Protein AF-A0A398AWP0-F1 (afdb_monomer_lite)

Structure (mmCIF, N/CA/C/O backbone):
data_AF-A0A398AWP0-F1
#
_entry.id   AF-A0A398AWP0-F1
#
loop_
_atom_site.group_PDB
_atom_site.id
_atom_site.type_symbol
_atom_site.label_atom_id
_atom_site.label_alt_id
_atom_site.label_comp_id
_atom_site.label_asym_id
_atom_site.label_entity_id
_atom_site.label_seq_id
_atom_site.pdbx_PDB_ins_code
_atom_site.Cartn_x
_atom_site.Cartn_y
_atom_site.Cartn_z
_atom_site.occupancy
_atom_site.B_iso_or_equiv
_atom_site.auth_seq_id
_atom_site.auth_comp_id
_atom_site.auth_asym_id
_atom_site.auth_atom_id
_atom_site.pdbx_PDB_model_num
ATOM 1 N N . ILE A 1 1 ? -25.769 -12.351 11.546 1.00 58.03 1 ILE A N 1
ATOM 2 C CA . ILE A 1 1 ? -24.692 -11.520 10.954 1.00 58.03 1 ILE A CA 1
ATOM 3 C C . ILE A 1 1 ? -25.072 -11.324 9.494 1.00 58.03 1 ILE A C 1
ATOM 5 O O . ILE A 1 1 ? -25.233 -12.339 8.822 1.00 58.03 1 ILE A O 1
ATOM 9 N N . PRO A 1 2 ? -25.383 -10.105 9.028 1.00 76.75 2 PRO A N 1
ATOM 10 C CA . PRO A 1 2 ? -25.913 -9.938 7.685 1.00 76.75 2 PRO A CA 1
ATOM 11 C C . PRO A 1 2 ? -24.798 -10.180 6.664 1.00 76.75 2 PRO A C 1
ATOM 13 O O . PRO A 1 2 ? -23.676 -9.709 6.829 1.00 76.75 2 PRO A O 1
ATOM 16 N N . LEU A 1 3 ? -25.127 -10.929 5.613 1.00 59.47 3 LEU A N 1
ATOM 17 C CA . LEU A 1 3 ? -24.222 -11.383 4.553 1.00 59.47 3 LEU A CA 1
ATOM 18 C C . LEU A 1 3 ? -23.395 -10.243 3.925 1.00 59.47 3 LEU A C 1
ATOM 20 O O . LEU A 1 3 ? -22.255 -10.459 3.536 1.00 59.47 3 LEU A O 1
ATOM 24 N N . LEU A 1 4 ? -23.952 -9.025 3.881 1.00 56.72 4 LEU A N 1
ATOM 25 C CA . LEU A 1 4 ? -23.268 -7.818 3.407 1.00 56.72 4 LEU A CA 1
ATOM 26 C C . LEU A 1 4 ? -22.032 -7.465 4.242 1.00 56.72 4 LEU A C 1
ATOM 28 O O . LEU A 1 4 ? -20.998 -7.125 3.686 1.00 56.72 4 LEU A O 1
ATOM 32 N N . GLN A 1 5 ? -22.122 -7.586 5.566 1.00 57.22 5 GLN A N 1
ATOM 33 C CA . GLN A 1 5 ? -21.023 -7.250 6.471 1.00 57.22 5 GLN A CA 1
ATOM 34 C C . GLN A 1 5 ? -19.876 -8.262 6.349 1.00 57.22 5 GLN A C 1
ATOM 36 O O . GLN A 1 5 ? -18.709 -7.899 6.441 1.00 57.22 5 GLN A O 1
ATOM 41 N N . LEU A 1 6 ? -20.213 -9.525 6.072 1.00 56.47 6 LEU A N 1
ATOM 42 C CA . LEU A 1 6 ? -19.241 -10.560 5.717 1.00 56.47 6 LEU A CA 1
ATOM 43 C C . LEU A 1 6 ? -18.597 -10.292 4.350 1.00 56.47 6 LEU A C 1
ATOM 45 O O . LEU A 1 6 ? -17.409 -10.540 4.186 1.00 56.47 6 LEU A O 1
ATOM 49 N N . TRP A 1 7 ? -19.347 -9.759 3.384 1.00 55.16 7 TRP A N 1
ATOM 50 C CA . TRP A 1 7 ? -18.836 -9.421 2.052 1.00 55.16 7 TRP A CA 1
ATOM 51 C C . TRP A 1 7 ? -17.892 -8.212 2.072 1.00 55.16 7 TRP A C 1
ATOM 53 O O . TRP A 1 7 ? -16.803 -8.271 1.503 1.00 55.16 7 TRP A O 1
ATOM 63 N N . GLU A 1 8 ? -18.260 -7.149 2.793 1.00 55.69 8 GLU A N 1
ATOM 64 C CA . GLU A 1 8 ? -17.391 -5.987 3.014 1.00 55.69 8 GLU A CA 1
ATOM 65 C C . GLU A 1 8 ? -16.111 -6.379 3.761 1.00 55.69 8 GLU A C 1
ATOM 67 O O . GLU A 1 8 ? -15.023 -5.943 3.387 1.00 55.69 8 GLU A O 1
ATOM 72 N N . GLN A 1 9 ? -16.198 -7.261 4.760 1.00 55.81 9 GLN A N 1
ATOM 73 C CA . GLN A 1 9 ? -15.006 -7.800 5.420 1.00 55.81 9 GLN A CA 1
ATOM 74 C C . GLN A 1 9 ? -14.187 -8.725 4.512 1.00 55.81 9 GLN A C 1
ATOM 76 O O . GLN A 1 9 ? -12.968 -8.770 4.642 1.00 55.81 9 GLN A O 1
ATOM 81 N N . SER A 1 10 ? -14.822 -9.449 3.586 1.00 58.88 10 SER A N 1
ATOM 82 C CA . SER A 1 10 ? -14.135 -10.415 2.724 1.00 58.88 10 SER A CA 1
ATOM 83 C C . SER A 1 10 ? -13.305 -9.768 1.612 1.00 58.88 10 SER A C 1
ATOM 85 O O . SER A 1 10 ? -12.401 -10.427 1.104 1.00 58.88 10 SER A O 1
ATOM 87 N N . ILE A 1 11 ? -13.590 -8.521 1.213 1.00 63.66 11 ILE A N 1
ATOM 88 C CA . ILE A 1 11 ? -12.878 -7.849 0.106 1.00 63.66 11 ILE A CA 1
ATOM 89 C C . ILE A 1 11 ? -12.109 -6.610 0.576 1.00 63.66 11 ILE A C 1
ATOM 91 O O . ILE A 1 11 ? -10.987 -6.376 0.128 1.00 63.66 11 ILE A O 1
ATOM 95 N N . THR A 1 12 ? -12.671 -5.828 1.497 1.00 70.00 12 THR A N 1
ATOM 96 C CA . THR A 1 12 ? -12.068 -4.573 1.973 1.00 70.00 12 THR A CA 1
ATOM 97 C C . THR A 1 12 ? -11.242 -4.789 3.240 1.00 70.00 12 THR A C 1
ATOM 99 O O . THR A 1 12 ? -11.614 -5.560 4.122 1.00 70.00 12 THR A O 1
ATOM 102 N N . GLY A 1 13 ? -10.109 -4.088 3.345 1.00 76.12 13 GLY A N 1
ATOM 103 C CA . GLY A 1 13 ? -9.170 -4.203 4.470 1.00 76.12 13 GLY A CA 1
ATOM 104 C C . GLY A 1 13 ? -8.369 -5.503 4.506 1.00 76.12 13 GLY A C 1
ATOM 105 O O . GLY A 1 13 ? -7.849 -5.881 5.549 1.00 76.12 13 GLY A O 1
ATOM 106 N N . GLN A 1 14 ? -8.286 -6.191 3.369 1.00 87.06 14 GLN A N 1
ATOM 107 C CA . GLN A 1 14 ? -7.455 -7.377 3.172 1.00 87.06 14 GLN A CA 1
ATOM 108 C C . GLN A 1 14 ? -5.964 -7.028 3.0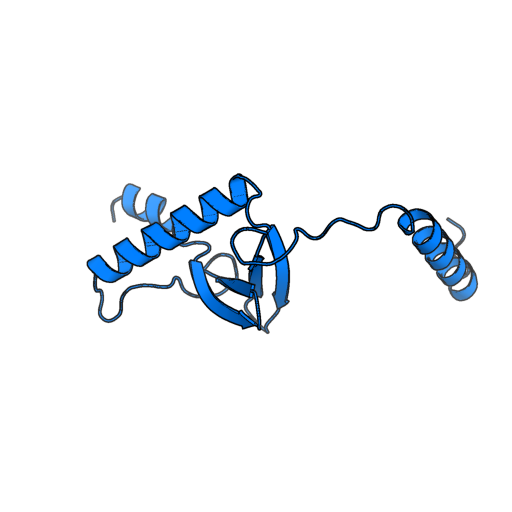25 1.00 87.06 14 GLN A C 1
ATOM 110 O O . GLN A 1 14 ? -5.092 -7.809 3.405 1.00 87.06 14 GLN A O 1
ATOM 115 N N . ILE A 1 15 ? -5.691 -5.829 2.506 1.00 89.50 15 ILE A N 1
ATOM 116 C CA . ILE A 1 15 ? -4.389 -5.168 2.467 1.00 89.50 15 ILE A CA 1
ATOM 117 C C . ILE A 1 15 ? -4.631 -3.740 2.955 1.00 89.50 15 ILE A C 1
ATOM 119 O O . ILE A 1 15 ? -5.492 -3.051 2.412 1.00 89.50 15 ILE A O 1
ATOM 123 N N . THR A 1 16 ? -3.890 -3.321 3.974 1.00 93.25 16 THR A N 1
ATOM 124 C CA . THR A 1 16 ? -4.031 -2.023 4.644 1.00 93.25 16 THR A CA 1
ATOM 125 C C . THR A 1 16 ? -2.684 -1.351 4.846 1.00 93.25 16 THR A C 1
ATOM 127 O O . THR A 1 16 ? -1.639 -2.012 4.863 1.00 93.25 16 THR A O 1
ATOM 130 N N . LEU A 1 17 ? -2.686 -0.032 5.015 1.00 93.06 17 LEU A N 1
ATOM 131 C CA . LEU A 1 17 ? -1.479 0.695 5.396 1.00 93.06 17 LEU A CA 1
ATOM 132 C C . LEU A 1 17 ? -0.983 0.240 6.778 1.00 93.06 17 LEU A C 1
ATOM 134 O O . LEU A 1 17 ? -1.687 0.365 7.773 1.00 93.06 17 LEU A O 1
ATOM 138 N N . ARG A 1 18 ? 0.268 -0.216 6.864 1.00 91.81 18 ARG A N 1
ATOM 139 C CA . ARG A 1 18 ? 0.924 -0.569 8.135 1.00 91.81 18 ARG A CA 1
ATOM 140 C C . ARG A 1 18 ? 1.918 0.482 8.608 1.00 91.81 18 ARG A C 1
ATOM 142 O O . ARG A 1 18 ? 2.152 0.620 9.805 1.00 91.81 18 ARG A O 1
ATOM 149 N N . GLY A 1 19 ? 2.515 1.221 7.681 1.00 90.81 19 GLY A N 1
ATOM 150 C CA . GLY A 1 19 ? 3.465 2.269 8.021 1.00 90.81 19 GLY A CA 1
ATOM 151 C C . GLY A 1 19 ? 4.003 3.001 6.806 1.00 90.81 19 GLY A C 1
ATOM 152 O O . GLY A 1 19 ? 3.768 2.610 5.663 1.00 90.81 19 GLY A O 1
ATOM 153 N N . VAL A 1 20 ? 4.753 4.064 7.077 1.00 93.56 20 VAL A N 1
ATOM 154 C CA . VAL A 1 20 ? 5.431 4.870 6.063 1.00 93.56 20 VAL A CA 1
ATOM 155 C C . VAL A 1 20 ? 6.920 4.883 6.373 1.00 93.56 20 VAL A C 1
ATOM 157 O O . VAL A 1 20 ? 7.327 5.211 7.486 1.00 93.56 20 VAL A O 1
ATOM 160 N N . PHE A 1 21 ? 7.730 4.537 5.381 1.00 92.94 21 PHE A N 1
ATOM 161 C CA . PHE A 1 21 ? 9.174 4.708 5.424 1.00 92.94 21 PHE A CA 1
ATOM 162 C C . PHE A 1 21 ? 9.524 6.024 4.747 1.00 92.94 21 PHE A C 1
ATOM 164 O O . PHE A 1 21 ? 9.171 6.236 3.588 1.00 92.94 21 PHE A O 1
ATOM 171 N N . VAL A 1 22 ? 10.224 6.898 5.461 1.00 93.50 22 VAL A N 1
ATOM 172 C CA . VAL A 1 22 ? 10.653 8.196 4.937 1.00 93.50 22 VAL A CA 1
ATOM 173 C C . VAL A 1 22 ? 12.149 8.145 4.672 1.00 93.50 22 VAL A C 1
ATOM 175 O O . VAL A 1 22 ? 12.932 7.791 5.553 1.00 93.50 22 VAL A O 1
ATOM 178 N N . THR A 1 23 ? 12.542 8.512 3.459 1.00 90.00 23 THR A N 1
ATOM 179 C CA . THR A 1 23 ? 13.936 8.669 3.042 1.00 90.00 23 THR A CA 1
ATOM 180 C C . THR A 1 23 ? 14.149 10.075 2.474 1.00 90.00 23 THR A C 1
ATOM 182 O O . THR A 1 23 ? 13.188 10.732 2.076 1.00 90.00 23 THR A O 1
ATOM 185 N N . PRO A 1 24 ? 15.382 10.608 2.445 1.00 93.12 24 PRO A N 1
ATOM 186 C CA . PRO A 1 24 ? 15.623 11.916 1.841 1.00 93.12 24 PRO A CA 1
ATOM 187 C C . PRO A 1 24 ? 15.114 11.959 0.392 1.00 93.12 24 PRO A C 1
ATOM 189 O O . PRO A 1 24 ? 15.560 11.182 -0.446 1.00 93.12 24 PRO A O 1
ATOM 192 N N . GLY A 1 25 ? 14.162 12.854 0.116 1.00 89.44 25 GLY A N 1
ATOM 193 C CA . GLY A 1 25 ? 13.574 13.039 -1.214 1.00 89.44 25 GLY A CA 1
ATOM 194 C C . GLY A 1 25 ? 12.463 12.057 -1.601 1.00 89.44 25 GLY A C 1
ATOM 195 O O . GLY A 1 25 ? 11.890 12.228 -2.673 1.00 89.44 25 GLY A O 1
ATOM 196 N N . SER A 1 26 ? 12.118 11.071 -0.763 1.00 92.69 26 SER A N 1
ATOM 197 C CA . SER A 1 26 ? 11.065 10.107 -1.097 1.00 92.69 26 SER A CA 1
ATOM 198 C C . SER A 1 26 ? 10.409 9.434 0.109 1.00 92.69 26 SER A C 1
ATOM 200 O O . SER A 1 26 ? 10.927 9.444 1.225 1.00 92.69 26 SER A O 1
ATOM 202 N N . PHE A 1 27 ? 9.258 8.803 -0.107 1.00 93.88 27 PHE A N 1
ATOM 203 C CA . PHE A 1 27 ? 8.660 7.916 0.887 1.00 93.88 27 PHE A CA 1
ATOM 204 C C . PHE A 1 27 ? 8.111 6.639 0.259 1.00 93.88 27 PHE A C 1
ATOM 206 O O . PHE A 1 27 ? 7.852 6.551 -0.941 1.00 93.88 27 PHE A O 1
ATOM 213 N N . ARG A 1 28 ? 7.966 5.608 1.086 1.00 94.50 28 ARG A N 1
ATOM 214 C CA . ARG A 1 28 ? 7.420 4.308 0.699 1.00 94.50 28 ARG A CA 1
ATOM 215 C C . ARG A 1 28 ? 6.346 3.903 1.686 1.00 94.50 28 ARG A C 1
ATOM 217 O O . ARG A 1 28 ? 6.470 4.169 2.882 1.00 94.50 28 ARG A O 1
ATOM 224 N N . LEU A 1 29 ? 5.313 3.237 1.199 1.00 95.38 29 LEU A N 1
ATOM 225 C CA . LEU A 1 29 ? 4.239 2.726 2.039 1.00 95.38 29 LEU A CA 1
ATOM 226 C C . LEU A 1 29 ? 4.467 1.238 2.283 1.00 95.38 29 LEU A C 1
ATOM 228 O O . LEU A 1 29 ? 4.712 0.485 1.344 1.00 95.38 29 LEU A O 1
ATOM 232 N N . SER A 1 30 ? 4.391 0.823 3.542 1.00 95.19 30 SER A N 1
ATOM 233 C CA . SER A 1 30 ? 4.352 -0.584 3.930 1.00 95.19 30 SER A CA 1
ATOM 234 C C . SER A 1 30 ? 2.898 -1.009 4.026 1.00 95.19 30 SER A C 1
ATOM 236 O O . SER A 1 30 ? 2.153 -0.447 4.832 1.00 95.19 30 SER A O 1
ATOM 238 N N . LEU A 1 31 ? 2.494 -1.978 3.214 1.00 95.25 31 LEU A N 1
ATOM 239 C CA . LEU A 1 31 ? 1.145 -2.522 3.180 1.00 95.25 31 LEU A CA 1
ATOM 240 C C . LEU A 1 31 ? 1.134 -3.945 3.734 1.00 95.25 31 LEU A C 1
ATOM 242 O O . LEU A 1 31 ? 1.999 -4.758 3.401 1.00 95.25 31 LEU A O 1
ATOM 246 N N . ALA A 1 32 ? 0.146 -4.250 4.564 1.00 94.12 32 ALA A N 1
ATOM 247 C CA . ALA A 1 32 ? -0.093 -5.581 5.107 1.00 94.12 32 ALA A CA 1
ATOM 248 C C . ALA A 1 32 ? -1.559 -5.734 5.519 1.00 94.12 32 ALA A C 1
ATOM 250 O O . ALA A 1 32 ? -2.276 -4.747 5.680 1.00 94.12 32 ALA A O 1
ATOM 251 N N . GLY A 1 33 ? -2.022 -6.958 5.700 1.00 92.38 33 GLY A N 1
ATOM 252 C CA . GLY A 1 33 ? -3.364 -7.207 6.208 1.00 92.38 33 GLY A CA 1
ATOM 253 C C . GLY A 1 33 ? -3.645 -8.696 6.356 1.00 92.38 33 GLY A C 1
ATOM 254 O O . GLY A 1 33 ? -2.718 -9.508 6.271 1.00 92.38 33 GLY A O 1
ATOM 255 N N . PRO A 1 34 ? -4.919 -9.074 6.531 1.00 92.50 34 PRO A N 1
ATOM 256 C CA . PRO A 1 34 ? -5.332 -10.466 6.678 1.00 92.50 34 PRO A CA 1
ATOM 257 C C . PRO A 1 34 ? -4.793 -11.395 5.585 1.00 92.50 34 PRO A C 1
ATOM 259 O O . PRO A 1 34 ? -4.366 -12.507 5.893 1.00 92.50 34 PRO A O 1
ATOM 262 N N . LEU A 1 35 ? -4.709 -10.932 4.329 1.00 90.12 35 LEU A N 1
ATOM 263 C CA . LEU A 1 35 ? -4.130 -11.727 3.234 1.00 90.12 35 LEU A CA 1
ATOM 264 C C . LEU A 1 35 ? -2.630 -11.970 3.379 1.00 90.12 35 LEU A C 1
ATOM 266 O O . LEU A 1 35 ? -2.111 -12.949 2.847 1.00 90.12 35 LEU A O 1
ATOM 270 N N . THR A 1 36 ? -1.929 -11.078 4.069 1.00 91.12 36 THR A N 1
ATOM 271 C CA . THR A 1 36 ? -0.484 -11.159 4.257 1.00 91.12 36 THR A CA 1
ATOM 272 C C . THR A 1 36 ? -0.101 -11.663 5.647 1.00 91.12 36 THR A C 1
ATOM 274 O O . THR A 1 36 ? 1.071 -11.618 6.010 1.00 91.12 36 THR A O 1
ATOM 277 N N . GLY A 1 37 ? -1.069 -12.181 6.414 1.00 89.69 37 GLY A N 1
ATOM 278 C CA . GLY A 1 37 ? -0.857 -12.799 7.725 1.00 89.69 37 GLY A CA 1
ATOM 279 C C . GLY A 1 37 ? -0.921 -11.839 8.915 1.00 89.69 37 GLY A C 1
ATOM 280 O O . GLY A 1 37 ? -0.546 -12.234 10.017 1.00 89.69 37 GLY A O 1
ATOM 281 N N . THR A 1 38 ? -1.392 -10.603 8.720 1.00 90.06 38 THR A N 1
ATOM 282 C CA . THR A 1 38 ? -1.505 -9.588 9.782 1.00 90.06 38 THR A CA 1
ATOM 283 C C . THR A 1 38 ? -2.957 -9.218 10.051 1.00 90.06 38 THR A C 1
ATOM 285 O O . THR A 1 38 ? -3.850 -9.522 9.270 1.00 90.06 38 THR A O 1
ATOM 288 N N . GLU A 1 39 ? -3.218 -8.517 11.149 1.00 90.94 39 GLU A N 1
ATOM 289 C CA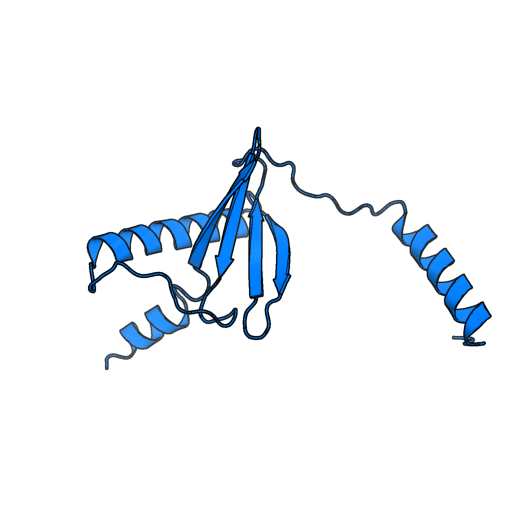 . GLU A 1 39 ? -4.540 -7.935 11.382 1.00 90.94 39 GLU A CA 1
ATOM 290 C C . GLU A 1 39 ? -4.771 -6.712 10.483 1.00 90.94 39 GLU A C 1
ATOM 292 O O . GLU A 1 39 ? -3.823 -6.093 9.986 1.00 90.94 39 GLU A O 1
ATOM 297 N N . ARG A 1 40 ? -6.046 -6.380 10.269 1.00 91.06 40 ARG A N 1
ATOM 298 C CA . ARG A 1 40 ? -6.473 -5.146 9.607 1.00 91.06 40 ARG A CA 1
ATOM 299 C C . ARG A 1 40 ? -6.176 -3.952 10.515 1.00 91.06 40 ARG A C 1
ATOM 301 O O . ARG A 1 40 ? -6.442 -4.014 11.715 1.00 91.06 40 ARG A O 1
ATOM 308 N N . LEU A 1 41 ? -5.683 -2.848 9.952 1.00 90.75 41 LEU A N 1
ATOM 309 C CA . LEU A 1 41 ? -5.568 -1.604 10.708 1.00 90.75 41 LEU A CA 1
ATOM 310 C C . LEU A 1 41 ? -6.951 -0.966 10.915 1.00 90.75 41 LEU A C 1
ATOM 312 O O . LEU A 1 41 ? -7.668 -0.680 9.960 1.00 90.75 41 LEU A O 1
ATOM 316 N N . GLU A 1 42 ? -7.308 -0.707 12.172 1.00 91.62 42 GLU A N 1
ATOM 317 C CA . GLU A 1 42 ? -8.580 -0.086 12.548 1.00 91.62 42 GLU A CA 1
ATOM 318 C C . GLU A 1 42 ? -8.384 1.027 13.585 1.00 91.62 42 GLU A C 1
ATOM 320 O O . GLU A 1 42 ? -7.363 1.119 14.278 1.00 91.62 42 GLU A O 1
ATOM 325 N N . GLY A 1 43 ? -9.389 1.894 13.713 1.00 90.62 43 GLY A N 1
ATOM 326 C CA . GLY A 1 43 ? -9.397 2.950 14.715 1.00 90.62 43 GLY A CA 1
ATOM 327 C C . GLY A 1 43 ? -9.405 2.388 16.138 1.00 90.62 43 GLY A C 1
ATOM 328 O O . GLY A 1 43 ? -10.265 1.588 16.509 1.00 90.62 43 GLY A O 1
ATOM 329 N N . LYS A 1 44 ? -8.487 2.868 16.985 1.00 93.31 44 LYS A N 1
ATOM 330 C CA . LYS A 1 44 ? -8.392 2.443 18.390 1.00 93.31 44 LYS A CA 1
ATOM 331 C C . LYS A 1 44 ? -9.726 2.622 19.130 1.00 93.31 44 LYS A C 1
ATOM 333 O O . LYS A 1 44 ? -10.433 3.608 18.922 1.00 93.31 44 LYS A O 1
ATOM 338 N N . ASN A 1 45 ? -10.038 1.687 20.031 1.00 92.69 45 ASN A N 1
ATOM 339 C CA . ASN A 1 45 ? -11.268 1.661 20.836 1.00 92.69 45 ASN A CA 1
ATOM 340 C C . ASN A 1 45 ? -12.563 1.655 19.995 1.00 92.69 45 ASN A C 1
ATOM 342 O O . ASN A 1 45 ? -13.580 2.196 20.427 1.00 92.69 45 ASN A O 1
ATOM 346 N N . GLY A 1 46 ? -12.531 1.084 18.785 1.00 87.94 46 GLY A N 1
ATOM 347 C CA . GLY A 1 46 ? -13.702 1.014 17.905 1.00 87.94 46 GLY A CA 1
ATOM 348 C C . GLY A 1 46 ? -14.111 2.370 17.324 1.00 87.94 46 GLY A C 1
ATOM 349 O O . GLY A 1 46 ? -15.285 2.583 17.006 1.00 87.94 46 GLY A O 1
ATOM 350 N N . ASN A 1 47 ? -13.170 3.314 17.207 1.00 94.56 47 ASN A N 1
ATOM 351 C CA . ASN A 1 47 ? -13.445 4.618 16.619 1.00 94.56 47 ASN A CA 1
ATOM 352 C C . ASN A 1 47 ? -13.789 4.470 15.127 1.00 94.56 47 ASN A C 1
ATOM 354 O O . ASN A 1 47 ? -12.918 4.283 14.272 1.00 94.56 47 ASN A O 1
ATOM 358 N N . LYS A 1 48 ? -15.081 4.600 14.820 1.00 92.12 48 LYS A N 1
ATOM 359 C CA . LYS A 1 48 ? -15.622 4.447 13.465 1.00 92.12 48 LYS A CA 1
ATOM 360 C C . LYS A 1 48 ? -15.150 5.532 12.501 1.00 92.12 48 LYS A C 1
ATOM 362 O O . LYS A 1 48 ? -14.973 5.243 11.328 1.00 92.12 48 LYS A O 1
ATOM 367 N N . VAL A 1 49 ? -14.922 6.754 12.985 1.00 93.88 49 VAL A N 1
ATOM 368 C CA . VAL A 1 49 ? -14.444 7.863 12.142 1.00 93.88 49 VAL A CA 1
ATOM 369 C C . VAL A 1 49 ? -12.999 7.617 11.724 1.00 93.88 49 VAL A C 1
ATOM 371 O O . VAL A 1 49 ? -12.670 7.741 10.550 1.00 93.88 49 VAL A O 1
ATOM 374 N N . ALA A 1 50 ? -12.148 7.210 12.670 1.00 93.12 50 ALA A N 1
ATOM 375 C CA . ALA A 1 50 ? -10.765 6.852 12.368 1.00 93.12 50 ALA A CA 1
ATOM 376 C C . ALA A 1 50 ? -10.690 5.643 11.423 1.00 93.12 50 ALA A C 1
ATOM 378 O O . ALA A 1 50 ? -9.908 5.658 10.482 1.00 93.12 50 ALA A O 1
ATOM 379 N N . THR A 1 51 ? -11.543 4.637 11.631 1.00 92.06 51 THR A N 1
ATOM 380 C CA . THR A 1 51 ? -11.627 3.467 10.742 1.00 92.06 51 THR A CA 1
ATOM 381 C C . THR A 1 51 ? -12.060 3.872 9.335 1.00 92.06 51 THR A C 1
ATOM 383 O O . THR A 1 51 ? -11.370 3.556 8.381 1.00 92.06 51 THR A O 1
ATOM 386 N N . ALA A 1 52 ? -13.112 4.683 9.191 1.00 90.50 52 ALA A N 1
ATOM 387 C CA . ALA A 1 52 ? -13.537 5.181 7.882 1.00 90.50 52 ALA A CA 1
ATOM 388 C C . ALA A 1 52 ? -12.442 5.997 7.171 1.00 90.50 52 ALA A C 1
ATOM 390 O O . ALA A 1 52 ? -12.310 5.932 5.952 1.00 90.50 52 ALA A O 1
ATOM 391 N N . PHE A 1 53 ? -11.637 6.757 7.919 1.00 93.06 53 PHE A N 1
ATOM 392 C CA . PHE A 1 53 ? -10.494 7.471 7.353 1.00 93.06 53 PHE A CA 1
ATOM 393 C C . PHE A 1 53 ? -9.403 6.517 6.843 1.00 93.06 53 PHE A C 1
ATOM 395 O O . PHE A 1 53 ? -8.875 6.731 5.754 1.00 93.06 53 PHE A O 1
ATOM 402 N N . LEU A 1 54 ? -9.092 5.454 7.591 1.00 91.69 54 LEU A N 1
ATOM 403 C CA . LEU A 1 54 ? -8.166 4.406 7.149 1.00 91.69 54 LEU A CA 1
ATOM 404 C C . LEU A 1 54 ? -8.681 3.701 5.888 1.00 91.69 54 LEU A C 1
ATOM 406 O O . LEU A 1 54 ? -7.923 3.526 4.940 1.00 91.69 54 LEU A O 1
ATOM 410 N N . ASP A 1 55 ? -9.979 3.420 5.819 1.00 90.62 55 ASP A N 1
ATOM 411 C CA . ASP A 1 55 ? -10.603 2.782 4.656 1.00 90.62 55 ASP A CA 1
ATOM 412 C C . ASP A 1 55 ? -10.473 3.645 3.396 1.00 90.62 55 ASP A C 1
ATOM 414 O O . ASP A 1 55 ? -10.191 3.142 2.308 1.00 90.62 55 ASP A O 1
ATOM 418 N N . ILE A 1 56 ? -10.623 4.966 3.537 1.00 92.38 56 ILE A N 1
ATOM 419 C CA . ILE A 1 56 ? -10.401 5.921 2.444 1.00 92.38 56 ILE A CA 1
ATOM 420 C C . ILE A 1 56 ? -8.942 5.882 1.972 1.00 92.38 56 ILE A C 1
ATOM 422 O O . ILE A 1 56 ? -8.693 5.935 0.763 1.00 92.38 56 ILE A O 1
ATOM 426 N N . LEU A 1 57 ? -7.976 5.786 2.892 1.00 91.94 57 LEU A N 1
ATOM 427 C CA . LEU A 1 57 ? -6.560 5.667 2.537 1.00 91.94 57 LEU A CA 1
ATOM 428 C C . LEU A 1 57 ? -6.282 4.356 1.799 1.00 91.94 57 LEU A C 1
ATOM 430 O O . LEU A 1 57 ? -5.653 4.389 0.742 1.00 91.94 57 LEU A O 1
ATOM 434 N N . ASP A 1 58 ? -6.796 3.235 2.298 1.00 91.38 58 ASP A N 1
ATOM 435 C CA . ASP A 1 58 ? -6.619 1.921 1.678 1.00 91.38 58 ASP A CA 1
ATOM 436 C C . ASP A 1 58 ? -7.214 1.885 0.261 1.00 91.38 58 ASP A C 1
ATOM 438 O O . ASP A 1 58 ? -6.553 1.440 -0.681 1.00 91.38 58 ASP A O 1
ATOM 442 N N . ILE A 1 59 ? -8.418 2.439 0.071 1.00 91.31 59 ILE A N 1
ATOM 443 C CA . ILE A 1 59 ? -9.047 2.572 -1.254 1.00 91.31 59 ILE A CA 1
ATOM 444 C C . ILE A 1 59 ? -8.204 3.467 -2.171 1.00 91.31 59 ILE A C 1
ATOM 446 O O . ILE A 1 59 ? -7.984 3.129 -3.335 1.00 91.31 59 ILE A O 1
ATOM 450 N N . SER A 1 60 ? -7.702 4.593 -1.662 1.00 92.88 60 SER A N 1
ATOM 451 C CA . SER A 1 60 ? -6.862 5.509 -2.442 1.00 92.88 60 SER A CA 1
ATOM 452 C C . SER A 1 60 ? -5.573 4.826 -2.905 1.00 92.88 60 SER A C 1
ATOM 454 O O . SER A 1 60 ? -5.215 4.914 -4.079 1.00 92.88 60 SER A O 1
ATOM 456 N N . ILE A 1 61 ? -4.904 4.089 -2.015 1.00 92.88 61 ILE A N 1
ATOM 457 C CA . ILE A 1 61 ? -3.697 3.312 -2.328 1.00 92.88 61 ILE A CA 1
ATOM 458 C C . ILE A 1 61 ? -4.010 2.226 -3.364 1.00 92.88 61 ILE A C 1
ATOM 460 O O . ILE A 1 61 ? -3.269 2.085 -4.339 1.00 92.88 61 ILE A O 1
ATOM 464 N N . ALA A 1 62 ? -5.121 1.502 -3.210 1.00 91.88 62 ALA A N 1
ATOM 465 C CA . ALA A 1 62 ? -5.548 0.488 -4.172 1.00 91.88 62 ALA A CA 1
ATOM 466 C C . ALA A 1 62 ? -5.786 1.086 -5.569 1.00 91.88 62 ALA A C 1
ATOM 468 O O . ALA A 1 62 ? -5.332 0.526 -6.566 1.00 91.88 62 ALA A O 1
ATOM 469 N N . ILE A 1 63 ? -6.428 2.257 -5.657 1.00 93.56 63 ILE A N 1
ATOM 470 C CA . ILE A 1 63 ? -6.622 2.970 -6.930 1.00 93.56 63 ILE A CA 1
ATOM 471 C C . ILE A 1 63 ? -5.275 3.356 -7.553 1.00 93.56 63 ILE A C 1
ATOM 473 O O . ILE A 1 63 ? -5.094 3.198 -8.762 1.00 93.56 63 ILE A O 1
ATOM 477 N N . LEU A 1 64 ? -4.323 3.847 -6.754 1.00 93.44 64 LEU A N 1
ATOM 478 C CA . LEU A 1 64 ? -2.992 4.222 -7.239 1.00 93.44 64 LEU A CA 1
ATOM 479 C C . LEU A 1 64 ? -2.203 3.012 -7.761 1.00 93.44 64 LEU A C 1
ATOM 481 O O . LEU A 1 64 ? -1.547 3.132 -8.799 1.00 93.44 64 LEU A O 1
ATOM 485 N N . LEU A 1 65 ? -2.305 1.859 -7.090 1.00 91.56 65 LEU A N 1
ATOM 486 C CA . LEU A 1 65 ? -1.721 0.591 -7.541 1.00 91.56 65 LEU A CA 1
ATOM 487 C C . LEU A 1 65 ? -2.349 0.121 -8.857 1.00 91.56 65 LEU A C 1
ATOM 489 O O . LEU A 1 65 ? -1.633 -0.199 -9.801 1.00 91.56 65 LEU A O 1
ATOM 493 N N . LEU A 1 66 ? -3.682 0.131 -8.953 1.00 91.62 66 LEU A N 1
ATOM 494 C CA . LEU A 1 66 ? -4.400 -0.290 -10.163 1.00 91.62 66 LEU A CA 1
ATOM 495 C C . LEU A 1 66 ? -4.116 0.617 -11.366 1.00 91.62 66 LEU A C 1
ATOM 497 O O . LEU A 1 66 ? -4.107 0.152 -12.503 1.00 91.62 66 LEU A O 1
ATOM 501 N N . ARG A 1 67 ? -3.865 1.909 -11.129 1.00 93.44 67 ARG A N 1
ATOM 502 C CA . ARG A 1 67 ? -3.439 2.858 -12.169 1.00 93.44 67 ARG A CA 1
ATOM 503 C C . ARG A 1 67 ? -1.957 2.748 -12.534 1.00 93.44 67 ARG A C 1
ATOM 505 O O . ARG A 1 67 ? -1.527 3.450 -13.444 1.00 93.44 67 ARG A O 1
ATOM 512 N N . GLY A 1 68 ? -1.169 1.952 -11.809 1.00 90.38 68 GLY A N 1
ATOM 513 C CA . GLY A 1 68 ? 0.285 1.885 -11.975 1.00 90.38 68 GLY A CA 1
ATOM 514 C C . GLY A 1 68 ? 1.012 3.182 -11.598 1.00 90.38 68 GLY A C 1
ATOM 515 O O . GLY A 1 68 ? 2.148 3.390 -12.008 1.00 90.38 68 GLY A O 1
ATOM 516 N N . SER A 1 69 ? 0.367 4.078 -10.839 1.00 91.94 69 SER A N 1
ATOM 517 C CA . SER A 1 69 ? 0.998 5.314 -10.342 1.00 91.94 69 SER A CA 1
ATOM 518 C C . SER A 1 69 ? 1.964 5.042 -9.188 1.00 91.94 69 SER A C 1
ATOM 520 O O . SER A 1 69 ? 2.885 5.822 -8.947 1.00 91.94 69 SER A O 1
ATOM 522 N N . ILE A 1 70 ? 1.740 3.935 -8.482 1.00 94.44 70 ILE A N 1
ATOM 523 C CA . ILE A 1 70 ? 2.671 3.320 -7.539 1.00 94.44 70 ILE A CA 1
ATOM 524 C C . ILE A 1 70 ? 2.762 1.832 -7.861 1.00 94.44 70 ILE A C 1
ATOM 526 O O . ILE A 1 70 ? 1.824 1.246 -8.403 1.00 94.44 70 ILE A O 1
ATOM 530 N N . VAL A 1 71 ? 3.889 1.228 -7.525 1.00 93.69 71 VAL A N 1
ATOM 531 C CA . VAL A 1 71 ? 4.224 -0.163 -7.817 1.00 93.69 71 VAL A CA 1
ATOM 532 C C . VAL A 1 71 ? 4.818 -0.825 -6.583 1.00 93.69 71 VAL A C 1
ATOM 534 O O . VAL A 1 71 ? 5.287 -0.154 -5.662 1.00 93.69 71 VAL A O 1
ATOM 537 N N . VAL A 1 72 ? 4.791 -2.155 -6.559 1.00 92.88 72 VAL A N 1
ATOM 538 C CA . VAL A 1 72 ? 5.475 -2.939 -5.529 1.00 92.88 72 VAL A CA 1
ATOM 539 C C . VAL A 1 72 ? 6.976 -2.880 -5.802 1.00 92.88 72 VAL A C 1
ATOM 541 O O . VAL A 1 72 ? 7.438 -3.377 -6.824 1.00 92.88 72 VAL A O 1
ATOM 544 N N . GLU A 1 73 ? 7.733 -2.278 -4.887 1.00 90.62 73 GLU A N 1
ATOM 545 C CA . GLU A 1 73 ? 9.201 -2.242 -4.945 1.00 90.62 73 GLU A CA 1
ATOM 546 C C . GLU A 1 73 ? 9.827 -3.485 -4.310 1.00 90.62 73 GLU A C 1
ATOM 548 O O . GLU A 1 73 ? 10.922 -3.899 -4.680 1.00 90.62 73 GLU A O 1
ATOM 553 N N . GLY A 1 74 ? 9.146 -4.086 -3.335 1.00 89.56 74 GLY A N 1
ATOM 554 C CA . GLY A 1 74 ? 9.667 -5.248 -2.635 1.00 89.56 74 GLY A CA 1
ATOM 555 C C . GLY A 1 74 ? 8.658 -5.874 -1.690 1.00 89.56 74 GLY A C 1
ATOM 556 O O . GLY A 1 74 ? 7.602 -5.314 -1.398 1.00 89.56 74 GLY A O 1
ATOM 557 N N . THR A 1 75 ? 9.010 -7.060 -1.204 1.00 92.75 75 THR A N 1
ATOM 558 C CA . THR A 1 75 ? 8.247 -7.793 -0.193 1.00 92.75 75 THR A CA 1
ATOM 559 C C . THR A 1 75 ? 9.171 -8.122 0.970 1.00 92.75 75 THR A C 1
ATOM 561 O O . THR A 1 75 ? 10.246 -8.682 0.761 1.00 92.75 75 THR A O 1
ATOM 564 N N . PHE A 1 76 ? 8.762 -7.790 2.190 1.00 90.75 76 PHE A N 1
ATOM 565 C CA . PHE A 1 76 ? 9.466 -8.194 3.404 1.00 90.75 76 PHE A CA 1
ATOM 566 C C . PHE A 1 76 ? 8.758 -9.405 3.989 1.00 90.75 76 PHE A C 1
ATOM 568 O O . PHE A 1 76 ? 7.557 -9.356 4.238 1.00 90.75 76 PHE A O 1
ATOM 575 N N . ILE A 1 77 ? 9.497 -10.491 4.200 1.00 92.56 77 ILE A N 1
ATOM 576 C CA . ILE A 1 77 ? 8.952 -11.753 4.700 1.00 92.56 77 ILE A CA 1
ATOM 577 C C . ILE A 1 77 ? 9.384 -11.921 6.155 1.00 92.56 77 ILE A C 1
ATOM 579 O O . ILE A 1 77 ? 10.575 -11.954 6.463 1.00 92.56 77 ILE A O 1
ATOM 583 N N . GLY A 1 78 ? 8.403 -12.012 7.044 1.00 88.56 78 GLY A N 1
ATOM 584 C CA . GLY A 1 78 ? 8.565 -12.400 8.438 1.00 88.56 78 GLY A CA 1
ATOM 585 C C . GLY A 1 78 ? 8.151 -13.855 8.669 1.00 88.56 78 GLY A C 1
ATOM 586 O O . GLY A 1 78 ? 7.748 -14.571 7.757 1.00 88.56 78 GLY A O 1
ATOM 587 N N . ALA A 1 79 ? 8.220 -14.306 9.922 1.00 88.12 79 ALA A N 1
ATOM 588 C CA . ALA A 1 79 ? 7.972 -15.708 10.270 1.00 88.12 79 ALA A CA 1
ATOM 589 C C . ALA A 1 79 ? 6.530 -16.192 10.000 1.00 88.12 79 ALA A C 1
ATOM 591 O O . ALA A 1 79 ? 6.311 -17.385 9.810 1.00 88.12 79 AL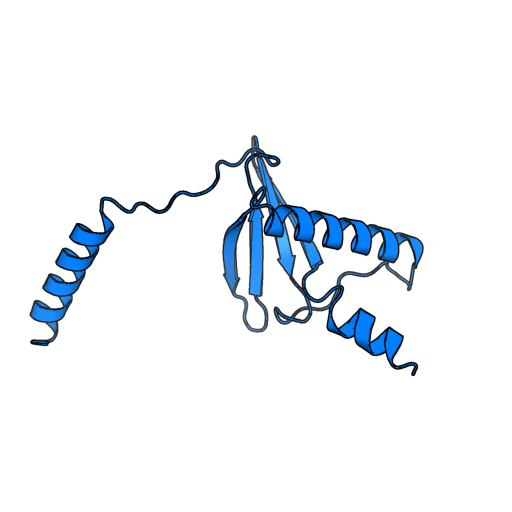A A O 1
ATOM 592 N N . ARG A 1 80 ? 5.535 -15.295 10.033 1.00 89.94 80 ARG A N 1
ATOM 593 C CA . ARG A 1 80 ? 4.103 -15.621 9.853 1.00 89.94 80 ARG A CA 1
ATOM 594 C C . ARG A 1 80 ? 3.354 -14.614 8.988 1.00 89.94 80 ARG A C 1
ATOM 596 O O . ARG A 1 80 ? 2.147 -14.731 8.819 1.00 89.94 80 ARG A O 1
ATOM 603 N N . GLU A 1 81 ? 4.066 -13.619 8.487 1.00 91.94 81 GLU A N 1
ATOM 604 C CA . GLU A 1 81 ? 3.495 -12.481 7.792 1.00 91.94 81 GLU A CA 1
ATOM 605 C C . GLU A 1 81 ? 4.442 -12.022 6.693 1.00 91.94 81 GLU A C 1
ATOM 607 O O . GLU A 1 81 ? 5.649 -12.263 6.760 1.00 91.94 81 GLU A O 1
ATOM 612 N N . PHE A 1 82 ? 3.907 -11.325 5.705 1.00 92.31 82 PHE A N 1
ATOM 613 C CA . PHE A 1 82 ? 4.710 -10.533 4.792 1.00 92.31 82 PHE A CA 1
ATOM 614 C C . PHE A 1 82 ? 4.116 -9.137 4.645 1.00 92.31 82 PHE A C 1
ATOM 616 O O . PHE A 1 82 ? 2.927 -8.914 4.886 1.00 92.31 82 PHE A O 1
ATOM 623 N N . THR A 1 83 ? 4.950 -8.176 4.272 1.00 93.56 83 THR A N 1
ATOM 624 C CA . THR A 1 83 ? 4.506 -6.829 3.918 1.00 93.56 83 THR A CA 1
ATOM 625 C C . THR A 1 83 ? 4.967 -6.484 2.516 1.00 93.56 83 THR A C 1
ATOM 627 O O . THR A 1 83 ? 6.051 -6.876 2.081 1.00 93.56 83 THR A O 1
ATOM 630 N N . LEU A 1 84 ? 4.133 -5.743 1.799 1.00 94.75 84 LEU A N 1
ATOM 631 C CA . LEU A 1 84 ? 4.453 -5.200 0.489 1.00 94.75 84 LEU A CA 1
ATOM 632 C C . LEU A 1 84 ? 4.921 -3.768 0.681 1.00 94.75 84 LEU A C 1
ATOM 634 O O . LEU A 1 84 ? 4.220 -2.965 1.292 1.00 94.75 84 LEU A O 1
ATOM 638 N N . VAL A 1 85 ? 6.090 -3.436 0.156 1.00 94.81 85 VAL A N 1
ATOM 639 C CA . VAL A 1 85 ? 6.539 -2.049 0.113 1.00 94.81 85 VAL A CA 1
ATOM 640 C C . VAL A 1 85 ? 6.247 -1.496 -1.262 1.00 94.81 85 VAL A C 1
ATOM 642 O O . VAL A 1 85 ? 6.696 -2.040 -2.270 1.00 94.81 85 VAL A O 1
ATOM 645 N N . VAL A 1 86 ? 5.460 -0.425 -1.286 1.00 95.25 86 VAL A N 1
ATOM 646 C CA . VAL A 1 86 ? 5.012 0.220 -2.515 1.00 95.25 86 VAL A CA 1
ATOM 647 C C . VAL A 1 86 ? 5.496 1.660 -2.569 1.00 95.25 86 VAL A C 1
ATOM 649 O O . VAL A 1 86 ? 5.502 2.372 -1.557 1.00 95.25 86 VAL A O 1
ATOM 652 N N . SER A 1 87 ? 5.898 2.097 -3.756 1.00 95.31 87 SER A N 1
ATOM 653 C CA . SER A 1 87 ? 6.190 3.502 -4.032 1.00 95.31 87 SER A CA 1
ATOM 654 C C . SER A 1 87 ? 6.069 3.818 -5.521 1.00 95.31 87 SER A C 1
ATOM 656 O O . SER A 1 87 ? 5.686 2.965 -6.316 1.00 95.31 87 SER A O 1
ATOM 658 N N . GLY A 1 88 ? 6.318 5.065 -5.900 1.00 93.31 88 GLY A N 1
ATOM 659 C CA . GLY A 1 88 ? 6.267 5.517 -7.283 1.00 93.31 88 GLY A CA 1
ATOM 660 C C . GLY A 1 88 ? 6.537 7.015 -7.414 1.00 93.31 88 GLY A C 1
ATOM 661 O O . GLY A 1 88 ? 6.856 7.675 -6.418 1.00 93.31 88 GLY A O 1
ATOM 662 N N . PRO A 1 89 ? 6.383 7.582 -8.626 1.00 92.88 89 PRO A N 1
ATOM 663 C CA . PRO A 1 89 ? 6.793 8.956 -8.924 1.00 92.88 89 PRO A CA 1
ATOM 664 C C . PRO A 1 89 ? 6.113 9.994 -8.038 1.00 92.88 89 PRO A C 1
ATOM 666 O O . PRO A 1 89 ? 6.736 10.968 -7.622 1.00 92.88 89 PRO A O 1
ATOM 669 N N . ILE A 1 90 ? 4.853 9.746 -7.672 1.00 92.25 90 ILE A N 1
ATOM 670 C CA . ILE A 1 90 ? 4.089 10.609 -6.764 1.00 92.25 90 ILE A CA 1
ATOM 671 C C . ILE A 1 90 ? 4.679 10.679 -5.346 1.00 92.25 90 ILE A C 1
ATOM 673 O O . ILE A 1 90 ? 4.364 11.601 -4.598 1.00 92.25 90 ILE A O 1
ATOM 677 N N . PHE A 1 91 ? 5.529 9.721 -4.976 1.00 93.38 91 PHE A N 1
ATOM 678 C CA . PHE A 1 91 ? 6.216 9.637 -3.6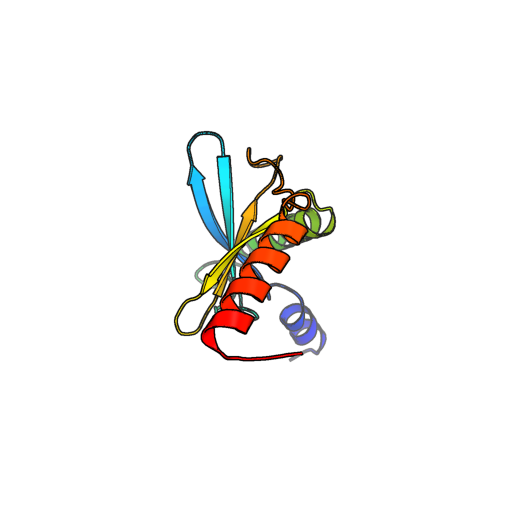88 1.00 93.38 91 PHE A CA 1
ATOM 679 C C . PHE A 1 91 ? 7.728 9.894 -3.813 1.00 93.38 91 PHE A C 1
ATOM 681 O O . PHE A 1 91 ? 8.479 9.610 -2.879 1.00 93.38 91 PHE A O 1
ATOM 688 N N . GLY A 1 92 ? 8.185 10.435 -4.949 1.00 90.44 92 GLY A N 1
ATOM 689 C CA . GLY A 1 92 ? 9.586 10.801 -5.179 1.00 90.44 92 GLY A CA 1
ATOM 690 C C . GLY A 1 92 ? 10.500 9.641 -5.584 1.00 90.44 92 GLY A C 1
ATOM 691 O O . GLY A 1 92 ? 11.717 9.806 -5.568 1.00 90.44 92 GLY A O 1
ATOM 692 N N . MET A 1 93 ? 9.943 8.480 -5.946 1.00 89.12 93 MET A N 1
ATOM 693 C CA . MET A 1 93 ? 10.703 7.325 -6.442 1.00 89.12 93 MET A CA 1
ATOM 694 C C . MET A 1 93 ? 10.421 7.081 -7.930 1.00 89.12 93 MET A C 1
ATOM 696 O O . MET A 1 93 ? 9.258 7.089 -8.331 1.00 89.12 93 MET A O 1
ATOM 700 N N . PRO A 1 94 ? 11.434 6.835 -8.776 1.00 87.75 94 PRO A N 1
ATOM 701 C CA . PRO A 1 94 ? 11.183 6.366 -10.135 1.00 87.75 94 PRO A CA 1
ATOM 702 C C . PRO A 1 94 ? 10.544 4.968 -10.111 1.00 87.75 94 PRO A C 1
ATOM 704 O O . PRO A 1 94 ? 10.756 4.195 -9.179 1.00 87.75 94 PRO A O 1
ATOM 707 N N . ILE A 1 95 ? 9.773 4.633 -11.148 1.00 84.62 95 ILE A N 1
ATOM 708 C CA . ILE A 1 95 ? 9.242 3.273 -11.312 1.00 84.62 95 ILE A CA 1
ATOM 709 C C . ILE A 1 95 ? 10.421 2.350 -11.663 1.00 84.62 95 ILE A C 1
ATOM 711 O O . ILE A 1 95 ? 11.149 2.670 -12.603 1.00 84.62 95 ILE A O 1
ATOM 715 N N . PRO A 1 96 ? 10.639 1.230 -10.947 1.00 74.56 96 PRO A N 1
ATOM 716 C CA . PRO A 1 96 ? 11.662 0.260 -11.310 1.00 74.56 96 PRO A CA 1
ATOM 717 C C . PRO A 1 96 ? 11.348 -0.335 -12.682 1.00 74.56 96 PRO A C 1
ATOM 719 O O . PRO A 1 96 ? 10.298 -0.948 -12.880 1.00 74.56 96 PRO A O 1
ATOM 722 N N . GLU A 1 97 ? 12.265 -0.166 -13.627 1.00 74.81 97 GLU A N 1
ATOM 723 C CA . GLU A 1 97 ? 12.188 -0.809 -14.933 1.00 74.81 97 GLU A CA 1
ATOM 724 C C . GLU A 1 97 ? 13.011 -2.104 -14.905 1.00 74.81 97 GLU A C 1
ATOM 726 O O . GLU A 1 97 ? 14.138 -2.105 -14.399 1.00 74.81 97 GLU A O 1
ATOM 731 N N . PRO A 1 98 ? 12.482 -3.227 -15.417 1.00 67.56 98 PRO A N 1
ATOM 732 C CA . PRO A 1 98 ? 13.252 -4.457 -15.503 1.00 67.56 98 PRO A CA 1
ATOM 733 C C . PRO A 1 98 ? 14.436 -4.267 -16.458 1.00 67.56 98 PRO A C 1
ATOM 735 O O . PRO A 1 98 ? 14.261 -3.854 -17.606 1.00 67.56 98 PRO A O 1
ATOM 738 N N . SER A 1 99 ? 15.641 -4.631 -16.011 1.00 67.44 99 SER A N 1
ATOM 739 C CA . SER A 1 99 ? 16.839 -4.687 -16.854 1.00 67.44 99 SER A CA 1
ATOM 740 C C . SER A 1 99 ? 16.752 -5.880 -17.815 1.00 67.44 99 SER A C 1
ATOM 742 O O . SER A 1 99 ? 17.352 -6.933 -17.619 1.00 67.44 99 SER A O 1
ATOM 744 N N . LEU A 1 100 ? 15.949 -5.727 -18.865 1.00 66.25 100 LEU A N 1
ATOM 745 C CA . LEU A 1 100 ? 15.801 -6.698 -19.950 1.00 66.25 100 LEU A CA 1
ATOM 746 C C . LEU A 1 100 ? 17.059 -6.930 -20.819 1.00 66.25 100 LEU A C 1
ATOM 748 O O . LEU A 1 100 ? 17.167 -8.043 -21.335 1.00 66.25 100 LEU A O 1
ATOM 752 N N . PRO A 1 101 ? 17.995 -5.971 -21.015 1.00 64.25 101 PRO A N 1
ATOM 753 C CA . PRO A 1 101 ? 19.147 -6.188 -21.898 1.00 64.25 101 PRO A CA 1
ATOM 754 C C . PRO A 1 101 ? 20.044 -7.345 -21.446 1.00 64.25 101 PRO A C 1
ATOM 756 O O . PRO A 1 101 ? 20.415 -8.185 -22.262 1.00 64.25 101 PRO A O 1
ATOM 759 N N . ASP A 1 102 ? 20.306 -7.435 -20.141 1.00 67.06 102 ASP A N 1
ATOM 760 C CA . ASP A 1 102 ? 21.270 -8.386 -19.576 1.00 67.06 102 ASP A CA 1
ATOM 761 C C . ASP A 1 102 ? 20.638 -9.744 -19.243 1.00 67.06 102 ASP A C 1
ATOM 763 O O . ASP A 1 102 ? 21.340 -10.720 -19.001 1.00 67.06 102 ASP A O 1
ATOM 767 N N . LEU A 1 103 ? 19.305 -9.863 -19.304 1.00 70.75 103 LEU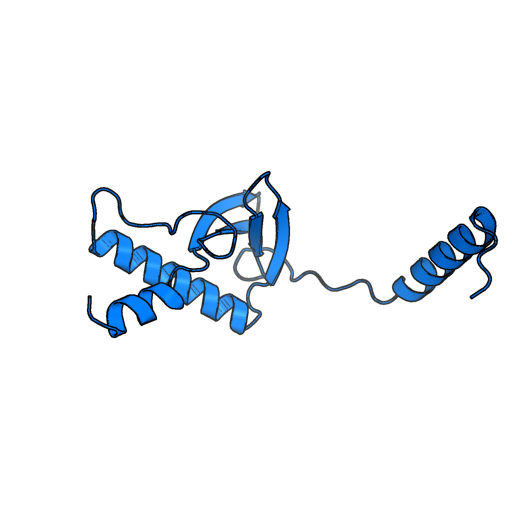 A N 1
ATOM 768 C CA . LEU A 1 103 ? 18.583 -11.085 -18.930 1.00 70.75 103 LEU A CA 1
ATOM 769 C C . LEU A 1 103 ? 19.021 -12.302 -19.766 1.00 70.75 103 LEU A C 1
ATOM 771 O O . LEU A 1 103 ? 19.043 -13.436 -19.283 1.00 70.75 103 LEU A O 1
ATOM 775 N N . ARG A 1 104 ? 19.373 -12.073 -21.038 1.00 67.38 104 ARG A N 1
ATOM 776 C CA . ARG A 1 104 ? 19.867 -13.121 -21.940 1.00 67.38 104 ARG A CA 1
ATOM 777 C C . ARG A 1 104 ? 21.291 -13.548 -21.584 1.00 67.38 104 ARG A C 1
ATOM 779 O O . ARG A 1 104 ? 21.599 -14.742 -21.657 1.00 67.38 104 ARG A O 1
ATOM 786 N N . ASP A 1 105 ? 22.127 -12.601 -21.185 1.00 77.31 105 ASP A N 1
ATOM 787 C CA . ASP A 1 105 ? 23.517 -12.846 -20.810 1.00 77.31 105 ASP A CA 1
ATOM 788 C C . ASP A 1 105 ? 23.591 -13.518 -19.433 1.00 77.31 105 ASP A C 1
ATOM 790 O O . ASP A 1 105 ? 24.262 -14.545 -19.293 1.00 77.31 105 ASP A O 1
ATOM 794 N N . ASP A 1 106 ? 22.785 -13.062 -18.474 1.00 78.25 106 ASP A N 1
ATOM 795 C CA . ASP A 1 106 ? 22.608 -13.671 -17.152 1.00 78.25 106 ASP A CA 1
ATOM 796 C C . ASP A 1 106 ? 22.059 -15.098 -17.250 1.00 78.25 106 ASP A C 1
ATOM 798 O O . ASP A 1 106 ? 22.576 -16.015 -16.606 1.00 78.25 106 ASP A O 1
ATOM 802 N N . TYR A 1 107 ? 21.058 -15.334 -18.107 1.00 78.06 107 TYR A N 1
ATOM 803 C CA . TYR A 1 107 ? 20.538 -16.681 -18.360 1.00 78.06 107 TYR A CA 1
ATOM 804 C C . TYR A 1 107 ? 21.610 -17.602 -18.956 1.00 78.06 107 TYR A C 1
ATOM 806 O O . TYR A 1 107 ? 21.730 -18.768 -18.570 1.00 78.06 107 TYR A O 1
ATOM 814 N N . THR A 1 108 ? 22.420 -17.083 -19.881 1.00 81.12 108 THR A N 1
ATOM 815 C CA . THR A 1 108 ? 23.502 -17.848 -20.515 1.00 81.12 108 THR A CA 1
ATOM 816 C C . THR A 1 108 ? 24.611 -18.174 -19.512 1.00 81.12 108 THR A C 1
ATOM 818 O O . THR A 1 108 ? 25.094 -19.312 -19.478 1.00 81.12 108 THR A O 1
ATOM 821 N N . LEU A 1 109 ? 24.977 -17.218 -18.654 1.00 82.12 109 LEU A N 1
ATOM 822 C CA . LEU A 1 109 ? 25.930 -17.406 -17.561 1.00 82.12 109 LEU A CA 1
ATOM 823 C C . LEU A 1 109 ? 25.423 -18.458 -16.565 1.00 82.12 109 LEU A C 1
ATOM 825 O O . LEU A 1 109 ? 26.136 -19.418 -16.268 1.00 82.12 109 LEU A O 1
ATOM 829 N N . TYR A 1 110 ? 24.181 -18.316 -16.102 1.00 81.75 110 TYR A N 1
ATOM 830 C CA . TYR A 1 110 ? 23.530 -19.257 -15.193 1.00 81.75 110 TYR A CA 1
ATOM 831 C C . TYR A 1 110 ? 23.518 -20.675 -15.770 1.00 81.75 110 TYR A C 1
ATOM 833 O O . TYR A 1 110 ? 23.974 -21.619 -15.119 1.00 81.75 110 TYR A O 1
ATOM 841 N N . LYS A 1 111 ? 23.082 -20.823 -17.029 1.00 81.00 111 LYS A N 1
ATOM 842 C CA . LYS A 1 111 ? 23.067 -22.113 -17.726 1.00 81.00 111 LYS A CA 1
ATOM 843 C C . LYS A 1 111 ? 24.468 -22.724 -17.797 1.00 81.00 111 LYS A C 1
ATOM 845 O O . LYS A 1 111 ? 24.632 -23.899 -17.487 1.00 81.00 111 LYS A O 1
ATOM 850 N N . LYS A 1 112 ? 25.491 -21.930 -18.133 1.00 84.38 112 LYS A N 1
ATOM 851 C CA . LYS A 1 112 ? 26.890 -22.384 -18.181 1.00 84.38 112 LYS A CA 1
ATOM 852 C C . LYS A 1 112 ? 27.383 -22.886 -16.820 1.00 84.38 112 LYS A C 1
ATOM 854 O O . LYS A 1 112 ? 28.029 -23.930 -16.764 1.00 84.38 112 LYS A O 1
ATOM 859 N N . VAL A 1 113 ? 27.085 -22.170 -15.734 1.00 84.50 113 VAL A N 1
ATOM 860 C CA . VAL A 1 113 ? 27.486 -22.569 -14.373 1.00 84.50 113 VAL A CA 1
ATOM 861 C C . VAL A 1 113 ? 26.803 -23.873 -13.963 1.00 84.50 113 VAL A C 1
ATOM 863 O O . VAL A 1 113 ? 27.481 -24.788 -13.494 1.00 84.50 113 VAL A O 1
ATOM 866 N N . ILE A 1 114 ? 25.493 -23.999 -14.192 1.00 81.81 114 ILE A N 1
ATOM 867 C CA . ILE A 1 114 ? 24.747 -25.207 -13.817 1.00 81.81 114 ILE A CA 1
ATOM 868 C C . ILE A 1 114 ? 25.163 -26.420 -14.649 1.00 81.81 114 ILE A C 1
ATOM 870 O O . ILE A 1 114 ? 25.416 -27.482 -14.080 1.00 81.81 114 ILE A O 1
ATOM 874 N N . THR A 1 115 ? 25.292 -26.284 -15.970 1.00 80.00 115 THR A N 1
ATOM 875 C CA . THR A 1 115 ? 25.721 -27.398 -16.828 1.00 80.00 115 THR A CA 1
ATOM 876 C C . THR A 1 115 ? 27.131 -27.874 -16.468 1.00 80.00 115 THR A C 1
ATOM 878 O O . THR A 1 115 ? 27.361 -29.080 -16.411 1.00 80.00 115 THR A O 1
ATOM 881 N N . ASN A 1 116 ? 28.053 -26.959 -16.142 1.00 77.88 116 ASN A N 1
ATOM 882 C CA . ASN A 1 116 ? 29.418 -27.321 -15.749 1.00 77.88 116 ASN A CA 1
ATOM 883 C C . ASN A 1 116 ? 29.503 -27.977 -14.364 1.00 77.88 116 ASN A C 1
ATOM 885 O O . ASN A 1 116 ? 30.336 -28.857 -14.173 1.00 77.88 116 ASN A O 1
ATOM 889 N N . GLN A 1 117 ? 28.691 -27.551 -13.391 1.00 75.00 117 GLN A N 1
ATOM 890 C CA . GLN A 1 117 ? 28.758 -28.109 -12.034 1.00 75.00 117 GLN A CA 1
ATOM 891 C C . GLN A 1 117 ? 27.939 -29.386 -11.852 1.00 75.00 117 GLN A C 1
ATOM 893 O O . GLN A 1 117 ? 28.341 -30.261 -11.089 1.00 75.00 117 GLN A O 1
ATOM 898 N N . PHE A 1 118 ? 26.808 -29.514 -12.546 1.00 75.81 118 PHE A N 1
ATOM 899 C CA . PHE A 1 118 ? 25.873 -30.620 -12.334 1.00 75.81 118 PHE A CA 1
ATOM 900 C C . PHE A 1 118 ? 25.850 -31.634 -13.484 1.00 75.81 118 PHE A C 1
ATOM 902 O O . PHE A 1 118 ? 25.048 -32.563 -13.439 1.00 75.81 118 PHE A O 1
ATOM 909 N N . HIS A 1 119 ? 26.699 -31.468 -14.511 1.00 69.50 119 HIS A N 1
ATOM 910 C CA . HIS A 1 119 ? 26.679 -32.258 -15.757 1.00 69.50 119 HIS A CA 1
ATOM 911 C C . HIS A 1 119 ? 25.267 -32.402 -16.347 1.00 69.50 119 HIS A C 1
ATOM 913 O O . HIS A 1 119 ? 24.934 -33.394 -16.994 1.00 69.50 119 HIS A O 1
ATOM 919 N N . PHE A 1 120 ? 24.413 -31.412 -16.086 1.00 57.50 120 PHE A N 1
ATOM 920 C CA . PHE A 1 120 ? 23.027 -31.433 -16.505 1.00 57.50 120 PHE A CA 1
ATOM 921 C C . PHE A 1 120 ? 22.986 -30.979 -17.961 1.00 57.50 120 PHE A C 1
ATOM 923 O O . PHE A 1 120 ? 23.220 -29.804 -18.260 1.00 57.50 120 PHE A O 1
ATOM 930 N N . ASN A 1 121 ? 22.750 -31.934 -18.859 1.00 58.53 121 ASN A N 1
ATOM 931 C CA . ASN A 1 121 ? 22.560 -31.694 -20.282 1.00 58.53 121 ASN A CA 1
ATOM 932 C C . ASN A 1 121 ? 21.040 -31.671 -20.537 1.00 58.53 121 ASN A C 1
ATOM 934 O O . ASN A 1 121 ? 20.436 -32.746 -20.517 1.00 58.53 121 ASN A O 1
ATOM 938 N N . PRO A 1 122 ? 20.402 -30.488 -20.632 1.00 58.06 122 PRO A N 1
ATOM 939 C CA . PRO A 1 122 ? 18.974 -30.388 -20.922 1.00 58.06 122 PRO A CA 1
ATOM 940 C C . PRO A 1 122 ? 18.635 -30.879 -22.332 1.00 58.06 122 PRO A C 1
ATOM 942 O O . PRO A 1 122 ? 19.489 -30.723 -23.237 1.00 58.06 122 PRO A O 1
#

pLDDT: mean 84.62, std 11.99, range [55.16, 95.38]

Secondary structure (DSSP, 8-state):
--HHHHHHHHHTTSSEEEEEEEETTEEEEEEE-GGGTSPPP--GGG-HHHHHHHHHHHHHHHHHHHTTSSEEEEEEE-SS-EEEEEE-GGGT-PPPPP-TTTH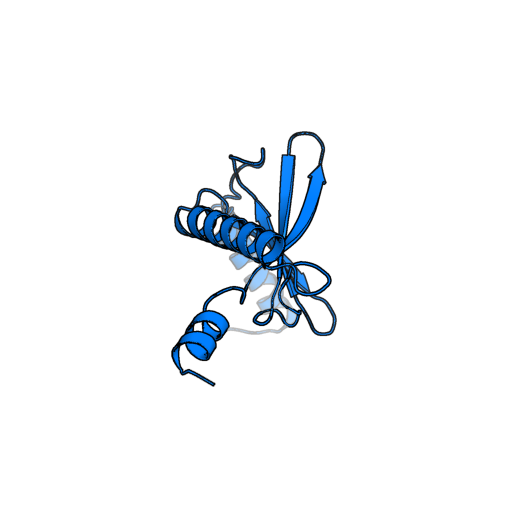HHHHHHHHHHHHHHH----

Organism: NCBI:txid228899

Foldseek 3Di:
DDVVVVVCVVPAQQKFFPDWDDDVQFIKTKIWDVVFQDHGDADPPRPPVRRVVRSVVRVVVVVCDVVVQKHFPDWADDPRGIITIIDDVVGRDHDDDDPPPCPVVVVVVVVVVCCVPVVDDD

Sequence (122 aa):
IPLLQLWEQSITGQITLRGVFVTPGSFRLSLAGPLTGTERLEGKNGNKVATAFLDILDISIAILLLRGSIVVEGTFIGAREFTLVVSGPIFGMPIPEPSLPDLRDDYTLYKKVITNQFHFNP

Radius of gyration: 20.16 Å; chains: 1; bounding box: 55×45×43 Å